Protein AF-A0A2E1ACE8-F1 (afdb_monomer_lite)

pLDDT: mean 76.33, std 16.76, range [44.53, 96.88]

Radius of gyration: 26.21 Å; chains: 1; bounding box: 68×50×79 Å

Sequence (151 aa):
MGIMLAMMGLFPGITGVRDTPAIGVVQVALLLIGESLLMLGAITYVKFTFYLGVPSNLAQQIGIRLALTGLLFASLAGLSDILGFGSHLRTETTDIYFGQLQAFGTLASFALSAVGVLIYAVAGNPISDESRTQEMPMASPKTHSEAEQPA

Secondary structure (DSSP, 8-state):
-HHHHHHHHH-GGGG-----TTHHHHHHHHHHHHHHHHHHHHHHHHHHHH-TTPPP-HHHHHHHHHHHHHHHHHHHHHTHHHHT-SS----TTS-----HHHHHHHHHHHHHHHHHHHHHHHS--PPPHHHHHHTS---------------

Structure (mmCIF, N/CA/C/O backbone):
data_AF-A0A2E1ACE8-F1
#
_entry.id   AF-A0A2E1ACE8-F1
#
loop_
_atom_site.group_PDB
_atom_site.id
_atom_site.type_symbol
_atom_site.label_atom_id
_atom_site.label_alt_id
_atom_site.label_comp_id
_atom_site.label_asym_id
_atom_site.label_entity_id
_atom_site.label_seq_id
_atom_site.pdbx_PDB_ins_code
_atom_site.Cartn_x
_atom_site.Cartn_y
_atom_site.Cartn_z
_atom_site.occupancy
_atom_site.B_iso_or_equiv
_atom_site.auth_seq_id
_atom_site.auth_comp_id
_atom_site.auth_asym_id
_atom_site.auth_atom_id
_atom_site.pdbx_PDB_model_num
ATOM 1 N N . MET A 1 1 ? -9.917 8.164 -6.827 1.00 71.50 1 MET A N 1
ATOM 2 C CA . MET A 1 1 ? -8.643 8.636 -7.414 1.00 71.50 1 MET A CA 1
ATOM 3 C C . MET A 1 1 ? -7.544 7.576 -7.389 1.00 71.50 1 MET A C 1
ATOM 5 O O . MET A 1 1 ? -7.004 7.309 -8.449 1.00 71.50 1 MET A O 1
ATOM 9 N N . GLY A 1 2 ? -7.252 6.917 -6.255 1.00 76.69 2 GLY A N 1
ATOM 10 C CA . GLY A 1 2 ? -6.186 5.895 -6.181 1.00 76.69 2 GLY A CA 1
ATOM 11 C C . GLY A 1 2 ? -6.280 4.779 -7.235 1.00 76.69 2 GLY A C 1
ATOM 12 O O . GLY A 1 2 ? -5.318 4.541 -7.952 1.00 76.69 2 GLY A O 1
ATOM 13 N N . ILE A 1 3 ? -7.467 4.186 -7.427 1.00 79.19 3 ILE A N 1
ATOM 14 C CA . ILE A 1 3 ? -7.701 3.150 -8.458 1.00 79.19 3 ILE A CA 1
ATOM 15 C C . ILE A 1 3 ? -7.385 3.659 -9.872 1.00 79.19 3 ILE A C 1
ATOM 17 O O . ILE A 1 3 ? -6.764 2.955 -10.657 1.00 79.19 3 ILE A O 1
ATOM 21 N N . MET A 1 4 ? -7.784 4.891 -10.198 1.00 77.00 4 MET A N 1
ATOM 22 C CA . MET A 1 4 ? -7.544 5.479 -11.520 1.00 77.00 4 MET A CA 1
ATOM 23 C C . MET A 1 4 ? -6.043 5.647 -11.790 1.00 77.00 4 MET A C 1
ATOM 25 O O . MET A 1 4 ? -5.572 5.294 -12.867 1.00 77.00 4 MET A O 1
ATOM 29 N N . LEU A 1 5 ? -5.291 6.133 -10.798 1.00 77.12 5 LEU A N 1
ATOM 30 C CA . LEU A 1 5 ? -3.838 6.297 -10.898 1.00 77.12 5 LEU A CA 1
ATOM 31 C C . LEU A 1 5 ? -3.115 4.948 -10.969 1.00 77.12 5 LEU A C 1
ATOM 33 O O . LEU A 1 5 ? -2.218 4.786 -11.792 1.00 77.12 5 LEU A O 1
ATOM 37 N N . ALA A 1 6 ? -3.564 3.960 -10.190 1.00 76.62 6 ALA A N 1
ATOM 38 C CA . ALA A 1 6 ? -3.042 2.599 -10.258 1.00 76.62 6 ALA A CA 1
ATOM 39 C C . ALA A 1 6 ? -3.271 1.971 -11.644 1.00 76.62 6 ALA A C 1
ATOM 41 O O . ALA A 1 6 ? -2.378 1.324 -12.179 1.00 76.62 6 ALA A O 1
ATOM 42 N N . MET A 1 7 ? -4.432 2.209 -12.265 1.00 75.12 7 MET A N 1
ATOM 43 C CA . MET A 1 7 ? -4.729 1.731 -13.620 1.00 75.12 7 MET A CA 1
ATOM 44 C C . MET A 1 7 ? -3.905 2.441 -14.699 1.00 75.12 7 MET A C 1
ATOM 46 O O . MET A 1 7 ? -3.391 1.768 -15.590 1.00 75.12 7 MET A O 1
ATOM 50 N N . MET A 1 8 ? -3.708 3.760 -14.595 1.00 75.38 8 MET A N 1
ATOM 51 C CA . MET A 1 8 ? -2.786 4.499 -15.474 1.00 75.38 8 MET A CA 1
ATOM 52 C C . MET A 1 8 ? -1.340 4.001 -15.347 1.00 75.38 8 MET A C 1
ATOM 54 O O . MET A 1 8 ? -0.626 3.932 -16.342 1.00 75.38 8 MET A O 1
ATOM 58 N N . GLY A 1 9 ? -0.919 3.626 -14.137 1.00 69.00 9 GLY A N 1
ATOM 59 C CA . GLY A 1 9 ? 0.376 2.995 -13.891 1.00 69.00 9 GLY A CA 1
ATOM 60 C C . GLY A 1 9 ? 0.447 1.516 -14.295 1.00 69.00 9 GLY A C 1
ATOM 61 O O . GLY A 1 9 ? 1.531 0.984 -14.461 1.00 69.00 9 GLY A O 1
ATOM 62 N N . LEU A 1 10 ? -0.661 0.799 -14.474 1.00 71.75 10 LEU A N 1
ATOM 63 C CA . LEU A 1 10 ? -0.599 -0.610 -14.888 1.00 71.75 10 LEU A CA 1
ATOM 64 C C . LEU A 1 10 ? -0.581 -0.758 -16.413 1.00 71.75 10 LEU A C 1
ATOM 66 O O . LEU A 1 10 ? 0.066 -1.656 -16.946 1.00 71.75 10 LEU A O 1
ATOM 70 N N . PHE A 1 11 ? -1.253 0.153 -17.113 1.00 68.56 11 PHE A N 1
ATOM 71 C CA . PHE A 1 11 ? -1.366 0.141 -18.562 1.00 68.56 11 PHE A CA 1
ATOM 72 C C . PHE A 1 11 ? -0.899 1.494 -19.113 1.00 68.56 11 PHE A C 1
ATOM 74 O O . PHE A 1 11 ? -1.676 2.439 -19.159 1.00 68.56 11 PHE A O 1
ATOM 81 N N . PRO A 1 12 ? 0.351 1.641 -19.573 1.00 58.69 12 PRO A N 1
ATOM 82 C CA . PRO A 1 12 ? 0.800 2.897 -20.174 1.00 58.69 12 PRO A CA 1
ATOM 83 C C . PRO A 1 12 ? 0.130 3.121 -21.544 1.00 58.69 12 PRO A C 1
ATOM 85 O O . PRO A 1 12 ? -0.135 4.257 -21.934 1.00 58.69 12 PRO A O 1
ATOM 88 N N . GLY A 1 13 ? -0.243 2.037 -22.241 1.00 57.16 13 GLY A N 1
ATOM 89 C CA . GLY A 1 13 ? -0.841 2.064 -23.582 1.00 57.16 13 GLY A CA 1
ATOM 90 C C . GLY A 1 13 ? -2.223 2.725 -23.681 1.00 57.16 13 GLY A C 1
ATOM 91 O O . GLY A 1 13 ? -2.596 3.180 -24.757 1.00 57.16 13 GLY A O 1
ATOM 92 N N . ILE A 1 14 ? -2.962 2.872 -22.574 1.00 54.56 14 ILE A N 1
ATOM 93 C CA . ILE A 1 14 ? -4.228 3.640 -22.554 1.00 54.56 14 ILE A CA 1
ATOM 94 C C . ILE A 1 14 ? -4.002 5.155 -22.677 1.00 54.56 14 ILE A C 1
ATOM 96 O O . ILE A 1 14 ? -4.956 5.887 -22.924 1.00 54.56 14 ILE A O 1
ATOM 100 N N . THR A 1 15 ? -2.762 5.637 -22.537 1.00 55.22 15 THR A N 1
ATOM 101 C CA . THR A 1 15 ? -2.434 7.070 -22.652 1.00 55.22 15 THR A CA 1
ATOM 102 C C . THR A 1 15 ? -2.033 7.507 -24.067 1.00 55.22 15 THR A C 1
ATOM 104 O O . THR A 1 15 ? -1.962 8.706 -24.326 1.00 55.22 15 THR A O 1
ATOM 107 N N . GLY A 1 16 ? -1.804 6.571 -24.999 1.00 56.44 16 GLY A N 1
ATOM 108 C CA . GLY A 1 16 ? -1.474 6.875 -26.402 1.00 56.44 16 GLY A CA 1
ATOM 109 C C . GLY A 1 16 ? -0.102 7.533 -26.635 1.00 56.44 16 GLY A C 1
ATOM 110 O O . GLY A 1 16 ? 0.151 8.047 -27.725 1.00 56.44 16 GLY A O 1
ATOM 111 N N . VAL A 1 17 ? 0.781 7.548 -25.629 1.00 57.38 17 VAL A N 1
ATOM 112 C CA . VAL A 1 17 ? 2.130 8.135 -25.707 1.00 57.38 17 VAL A CA 1
ATOM 113 C C . VAL A 1 17 ? 3.110 7.118 -26.312 1.00 57.38 17 VAL A C 1
ATOM 115 O O . VAL A 1 17 ? 3.082 5.950 -25.945 1.00 57.38 17 VAL A O 1
ATOM 118 N N . ARG A 1 18 ? 3.969 7.554 -27.248 1.00 54.25 18 ARG A N 1
ATOM 119 C CA . ARG A 1 18 ? 4.949 6.691 -27.944 1.00 54.25 18 ARG A CA 1
ATOM 120 C C . ARG A 1 18 ? 6.014 6.167 -26.979 1.00 54.25 18 ARG A C 1
ATOM 122 O O . ARG A 1 18 ? 6.566 6.959 -26.215 1.00 54.25 18 ARG A O 1
ATOM 129 N N . ASP A 1 19 ? 6.340 4.882 -27.087 1.00 54.44 19 ASP A N 1
ATOM 130 C CA . ASP A 1 19 ? 7.281 4.163 -26.223 1.00 54.44 19 ASP A CA 1
ATOM 131 C C . ASP A 1 19 ? 8.638 4.879 -26.148 1.00 54.44 19 ASP A C 1
ATOM 133 O O . ASP A 1 19 ? 9.441 4.869 -27.077 1.00 54.44 19 ASP A O 1
ATOM 137 N N . THR A 1 20 ? 8.874 5.575 -25.038 1.00 55.00 20 THR A N 1
ATOM 138 C CA . THR A 1 20 ? 10.125 6.280 -24.749 1.00 55.00 20 THR A CA 1
ATOM 139 C C . THR A 1 20 ? 10.660 5.732 -23.424 1.00 55.00 20 THR A C 1
ATOM 141 O O . THR A 1 20 ? 9.864 5.614 -22.491 1.00 55.00 20 THR A O 1
ATOM 144 N N . PRO A 1 21 ? 11.975 5.454 -23.273 1.00 54.31 21 PRO A N 1
ATOM 145 C CA . PRO A 1 21 ? 12.627 4.918 -22.057 1.00 54.31 21 PRO A CA 1
ATOM 146 C C . PRO A 1 21 ? 12.222 5.545 -20.711 1.00 54.31 21 PRO A C 1
ATOM 148 O O . PRO A 1 21 ? 12.371 4.929 -19.658 1.00 54.31 21 PRO A O 1
ATOM 151 N N . ALA A 1 22 ? 11.705 6.773 -20.728 1.00 57.38 22 ALA A N 1
ATOM 152 C CA . ALA A 1 22 ? 11.210 7.495 -19.560 1.00 57.38 22 ALA A CA 1
ATOM 153 C C . ALA A 1 22 ? 9.819 7.042 -19.058 1.00 57.38 22 ALA A C 1
ATOM 155 O O . ALA A 1 22 ? 9.479 7.312 -17.906 1.00 57.38 22 ALA A O 1
ATOM 156 N N . ILE A 1 23 ? 9.016 6.349 -19.876 1.00 64.19 23 ILE A N 1
ATOM 157 C CA . ILE A 1 23 ? 7.620 6.003 -19.551 1.00 64.19 23 ILE A CA 1
ATOM 158 C C . ILE A 1 23 ? 7.536 4.980 -18.411 1.00 64.19 23 ILE A C 1
ATOM 160 O O . ILE A 1 23 ? 6.695 5.138 -17.531 1.00 64.19 23 ILE A O 1
ATOM 164 N N . GLY A 1 24 ? 8.449 4.004 -18.344 1.00 69.56 24 GLY A N 1
ATOM 165 C CA . GLY A 1 24 ? 8.439 2.981 -17.287 1.00 69.56 24 GLY A CA 1
ATOM 166 C C . GLY A 1 24 ? 8.621 3.545 -15.870 1.00 69.56 24 GLY A C 1
ATOM 167 O O . GLY A 1 24 ? 7.981 3.089 -14.926 1.00 69.56 24 GLY A O 1
ATOM 168 N N . VAL A 1 25 ? 9.429 4.598 -15.709 1.00 71.88 25 VAL A N 1
ATOM 169 C CA . VAL A 1 25 ? 9.629 5.259 -14.405 1.00 71.88 25 VAL A CA 1
ATOM 170 C C . VAL A 1 25 ? 8.366 5.997 -13.966 1.00 71.88 25 VAL A C 1
ATOM 172 O O . VAL A 1 25 ? 7.941 5.885 -12.817 1.00 71.88 25 VAL A O 1
ATOM 175 N N . VAL A 1 26 ? 7.741 6.730 -14.891 1.00 77.69 26 VAL A N 1
ATOM 176 C CA . VAL A 1 26 ? 6.469 7.422 -14.635 1.00 77.69 26 VAL A CA 1
ATOM 177 C C . VAL A 1 26 ? 5.374 6.410 -14.302 1.00 77.69 26 VAL A C 1
ATOM 179 O O . VAL A 1 26 ? 4.572 6.639 -13.401 1.00 77.69 26 VAL A O 1
ATOM 182 N N . GLN A 1 27 ? 5.381 5.267 -14.980 1.00 76.44 27 GLN A N 1
ATOM 183 C CA . GLN A 1 27 ? 4.437 4.182 -14.781 1.00 76.44 27 GLN A CA 1
ATOM 184 C C . GLN A 1 27 ? 4.526 3.586 -13.363 1.00 76.44 27 GLN A C 1
ATOM 186 O O . GLN A 1 27 ? 3.516 3.522 -12.659 1.00 76.44 27 GLN A O 1
ATOM 191 N N . VAL A 1 28 ? 5.734 3.230 -12.910 1.00 79.50 28 VAL A N 1
ATOM 192 C CA . VAL A 1 28 ? 5.987 2.785 -11.527 1.00 79.50 28 VAL A CA 1
ATOM 193 C C . VAL A 1 28 ? 5.534 3.847 -10.522 1.00 79.50 28 VAL A C 1
ATOM 195 O O . VAL A 1 28 ? 4.861 3.527 -9.542 1.00 79.50 28 VAL A O 1
ATOM 198 N N . ALA A 1 29 ? 5.872 5.117 -10.761 1.00 83.88 29 ALA A N 1
ATOM 199 C CA . ALA A 1 29 ? 5.512 6.205 -9.857 1.00 83.88 29 ALA A CA 1
ATOM 200 C C . ALA A 1 29 ? 3.987 6.374 -9.736 1.00 83.88 29 ALA A C 1
ATOM 202 O O . ALA A 1 29 ? 3.467 6.485 -8.626 1.00 83.88 29 ALA A O 1
ATOM 203 N N . LEU A 1 30 ? 3.256 6.343 -10.855 1.00 86.25 30 LEU A N 1
ATOM 204 C CA . LEU A 1 30 ? 1.792 6.423 -10.867 1.00 86.25 30 LEU A CA 1
ATOM 205 C C . LEU A 1 30 ? 1.146 5.236 -10.149 1.00 86.25 30 LEU A C 1
ATOM 207 O O . LEU A 1 30 ? 0.178 5.430 -9.409 1.00 86.25 30 LEU A O 1
ATOM 211 N N . LEU A 1 31 ? 1.703 4.035 -10.318 1.00 85.25 31 LEU A N 1
ATOM 212 C CA . LEU A 1 31 ? 1.230 2.838 -9.632 1.00 85.25 31 LEU A CA 1
ATOM 213 C C . LEU A 1 31 ? 1.402 2.957 -8.109 1.00 85.25 31 LEU A C 1
ATOM 215 O O . LEU A 1 31 ? 0.433 2.752 -7.378 1.00 85.25 31 LEU A O 1
ATOM 219 N N . LEU A 1 32 ? 2.574 3.392 -7.631 1.00 89.50 32 LEU A N 1
ATOM 220 C CA . LEU A 1 32 ? 2.845 3.590 -6.199 1.00 89.50 32 LEU A CA 1
ATOM 221 C C . LEU A 1 32 ? 1.990 4.699 -5.575 1.00 89.50 32 LEU A C 1
ATOM 223 O O . LEU A 1 32 ? 1.483 4.550 -4.460 1.00 89.50 32 LEU A O 1
ATOM 227 N N . ILE A 1 33 ? 1.798 5.812 -6.288 1.00 91.62 33 ILE A N 1
ATOM 228 C CA . ILE A 1 33 ? 0.919 6.900 -5.836 1.00 91.62 33 ILE A CA 1
ATOM 229 C C . ILE A 1 33 ? -0.530 6.402 -5.774 1.00 91.62 33 ILE A C 1
ATOM 231 O O . ILE A 1 33 ? -1.244 6.678 -4.805 1.00 91.62 33 ILE A O 1
ATOM 235 N N . GLY A 1 34 ? -0.963 5.648 -6.786 1.00 90.50 34 GLY A N 1
ATOM 236 C CA . GLY A 1 34 ? -2.289 5.045 -6.842 1.00 90.50 34 GLY A CA 1
ATOM 237 C C . GLY A 1 34 ? -2.548 4.088 -5.682 1.00 90.50 34 GLY A C 1
ATOM 238 O O . GLY A 1 34 ? -3.570 4.223 -5.006 1.00 90.50 34 GLY A O 1
ATOM 239 N N . GLU A 1 35 ? -1.608 3.185 -5.405 1.00 91.12 35 GLU A N 1
ATOM 240 C CA . GLU A 1 35 ? -1.651 2.254 -4.273 1.00 91.12 35 GLU A CA 1
ATOM 241 C C . GLU A 1 35 ? -1.681 2.988 -2.925 1.00 91.12 35 GLU A C 1
ATOM 243 O O . GLU A 1 35 ? -2.540 2.710 -2.085 1.00 91.12 35 GLU A O 1
ATOM 248 N N . SER A 1 36 ? -0.817 3.990 -2.743 1.00 93.12 36 SER A N 1
ATOM 249 C CA . SER A 1 36 ? -0.769 4.804 -1.519 1.00 93.12 36 SER A CA 1
ATOM 250 C C . SER A 1 36 ? -2.106 5.494 -1.246 1.00 93.12 36 SER A C 1
ATOM 252 O O . SER A 1 36 ? -2.641 5.433 -0.137 1.00 93.12 36 SER A O 1
ATOM 254 N N . LEU A 1 37 ? -2.680 6.128 -2.273 1.00 94.12 37 LEU A N 1
ATOM 255 C CA . LEU A 1 37 ? -3.970 6.810 -2.167 1.00 94.12 37 LEU A CA 1
ATOM 256 C C . LEU A 1 37 ? -5.130 5.833 -1.974 1.00 94.12 37 LEU A C 1
ATOM 258 O O . LEU A 1 37 ? -6.100 6.172 -1.297 1.00 94.12 37 LEU A O 1
ATOM 262 N N . LEU A 1 38 ? -5.054 4.640 -2.567 1.00 93.00 38 LEU A N 1
ATOM 263 C CA . LEU A 1 38 ? -6.056 3.597 -2.381 1.00 93.00 38 LEU A CA 1
ATOM 264 C C . LEU A 1 38 ? -6.068 3.103 -0.933 1.00 93.00 38 LEU A C 1
ATOM 266 O O . LEU A 1 38 ? -7.130 3.056 -0.315 1.00 93.00 38 LEU A O 1
ATOM 270 N N . MET A 1 39 ? -4.894 2.787 -0.388 1.00 94.25 39 MET A N 1
ATOM 271 C CA . MET A 1 39 ? -4.740 2.324 0.989 1.00 94.25 39 MET A CA 1
ATOM 272 C C . MET A 1 39 ? -5.178 3.396 1.995 1.00 94.25 39 MET A C 1
ATOM 274 O O . MET A 1 39 ? -5.979 3.107 2.887 1.00 94.25 39 MET A O 1
ATOM 278 N N . LEU A 1 40 ? -4.737 4.644 1.809 1.00 94.38 40 LEU A N 1
ATOM 279 C CA . LEU A 1 40 ? -5.145 5.764 2.658 1.00 94.38 40 LEU A CA 1
ATOM 280 C C . LEU A 1 40 ? -6.659 5.993 2.586 1.00 94.38 40 LEU A C 1
ATOM 282 O O . LEU A 1 40 ? -7.319 6.075 3.619 1.00 94.38 40 LEU A O 1
ATOM 286 N N . GLY A 1 41 ? -7.226 6.014 1.377 1.00 93.56 41 GLY A N 1
ATOM 287 C CA . GLY A 1 41 ? -8.665 6.157 1.174 1.00 93.56 41 GLY A CA 1
ATOM 288 C C . GLY A 1 41 ? -9.473 5.049 1.851 1.00 93.56 41 GLY A C 1
ATOM 289 O O . GLY A 1 41 ? -10.480 5.344 2.491 1.00 93.56 41 GLY A O 1
ATOM 290 N N . ALA A 1 42 ? -9.018 3.797 1.772 1.00 92.94 42 ALA A N 1
ATOM 291 C CA . ALA A 1 42 ? -9.695 2.665 2.397 1.00 92.94 42 ALA A CA 1
ATOM 292 C C . ALA A 1 42 ? -9.680 2.751 3.933 1.00 92.94 42 ALA A C 1
ATOM 294 O O . ALA A 1 42 ? -10.728 2.604 4.564 1.00 92.94 42 ALA A O 1
ATOM 295 N N . ILE A 1 43 ? -8.525 3.048 4.542 1.00 93.12 43 ILE A N 1
ATOM 296 C CA . ILE A 1 43 ? -8.405 3.198 6.002 1.00 93.12 43 ILE A CA 1
ATOM 297 C C . ILE A 1 43 ? -9.253 4.379 6.491 1.00 93.12 43 ILE A C 1
ATOM 299 O O . ILE A 1 43 ? -10.001 4.240 7.460 1.00 93.12 43 ILE A O 1
ATOM 303 N N . THR A 1 44 ? -9.184 5.529 5.813 1.00 93.62 44 THR A N 1
ATOM 304 C CA . THR A 1 44 ? -9.993 6.707 6.151 1.00 93.62 44 THR A CA 1
ATOM 305 C C . THR A 1 44 ? -11.486 6.406 6.029 1.00 93.62 44 THR A C 1
ATOM 307 O O . THR A 1 44 ? -12.232 6.687 6.964 1.00 93.62 44 THR A O 1
ATOM 310 N N . TYR A 1 45 ? -11.928 5.786 4.933 1.00 93.06 45 TYR A N 1
ATOM 311 C CA . TYR A 1 45 ? -13.330 5.410 4.744 1.00 93.06 45 TYR A CA 1
ATOM 312 C C . TYR A 1 45 ? -13.838 4.528 5.890 1.00 93.06 45 TYR A C 1
ATOM 314 O O . TYR A 1 45 ? -14.814 4.870 6.553 1.00 93.06 45 TYR A O 1
ATOM 322 N N . VAL A 1 46 ? -13.115 3.451 6.203 1.00 92.06 46 VAL A N 1
ATOM 323 C CA . VAL A 1 46 ? -13.466 2.544 7.302 1.00 92.06 46 VAL A CA 1
ATOM 324 C C . VAL A 1 46 ? -13.525 3.283 8.642 1.00 92.06 46 VAL A C 1
ATOM 326 O O . VAL A 1 46 ? -14.467 3.088 9.414 1.00 92.06 46 VAL A O 1
ATOM 329 N N . LYS A 1 47 ? -12.551 4.161 8.918 1.00 90.62 47 LYS A N 1
ATOM 330 C CA . LYS A 1 47 ? -12.510 4.944 10.158 1.00 90.62 47 LYS A CA 1
ATOM 331 C C . LYS A 1 47 ? -13.747 5.822 10.313 1.00 90.62 47 LYS A C 1
ATOM 333 O O . LYS A 1 47 ? -14.352 5.816 11.381 1.00 90.62 47 LYS A O 1
ATOM 338 N N . PHE A 1 48 ? -14.102 6.577 9.278 1.00 90.56 48 PHE A N 1
ATOM 339 C CA . PHE A 1 48 ? -15.204 7.536 9.338 1.00 90.56 48 PHE A CA 1
ATOM 340 C C . PHE A 1 48 ? -16.579 6.870 9.276 1.00 90.56 48 PHE A C 1
ATOM 342 O O . PHE A 1 48 ? -17.518 7.385 9.876 1.00 90.56 48 PHE A O 1
ATOM 349 N N . THR A 1 49 ? -16.704 5.735 8.588 1.00 90.12 49 THR A N 1
ATOM 350 C CA . THR A 1 49 ? -17.990 5.045 8.442 1.00 90.12 49 THR A CA 1
ATOM 351 C C . THR A 1 49 ? -18.318 4.142 9.630 1.00 90.12 49 THR A C 1
ATOM 353 O O . THR A 1 49 ? -19.467 4.127 10.060 1.00 90.12 49 THR A O 1
ATOM 356 N N . PHE A 1 50 ? -17.340 3.419 10.187 1.00 86.88 50 PHE A N 1
ATOM 357 C CA . PHE A 1 50 ? -17.610 2.385 11.201 1.00 86.88 50 PHE A CA 1
ATOM 358 C C . PHE A 1 50 ? -17.044 2.694 12.591 1.00 86.88 50 PHE A C 1
ATOM 360 O O . PHE A 1 50 ? -17.575 2.211 13.588 1.00 86.88 50 PHE A O 1
ATOM 367 N N . TYR A 1 51 ? -15.980 3.496 12.681 1.00 87.62 51 TYR A N 1
ATOM 368 C CA . TYR A 1 51 ? -15.213 3.681 13.922 1.00 87.62 51 TYR A CA 1
ATOM 369 C C . TYR A 1 51 ? -15.011 5.158 14.285 1.00 87.62 51 TYR A C 1
ATOM 371 O O . TYR A 1 51 ? -13.978 5.537 14.855 1.00 87.62 51 TYR A O 1
ATOM 379 N N . LEU A 1 52 ? -15.983 6.006 13.937 1.00 87.19 52 LEU A N 1
ATOM 380 C CA . LEU A 1 52 ? -15.945 7.433 14.239 1.00 87.19 52 LEU A CA 1
ATOM 381 C C . LEU A 1 52 ? -15.998 7.631 15.758 1.00 87.19 52 LEU A C 1
ATOM 383 O O . LEU A 1 52 ? -16.923 7.163 16.407 1.00 87.19 52 LEU A O 1
ATOM 387 N N . GLY A 1 53 ? -14.993 8.294 16.330 1.00 82.50 53 GLY A N 1
ATOM 388 C CA . GLY A 1 53 ? -14.896 8.503 17.782 1.00 82.50 53 GLY A CA 1
ATOM 389 C C . GLY A 1 53 ? -14.379 7.303 18.590 1.00 82.50 53 GLY A C 1
ATOM 390 O O . GLY A 1 53 ? -14.092 7.461 19.770 1.00 82.50 53 GLY A O 1
ATOM 391 N N . VAL A 1 54 ? -14.171 6.130 17.977 1.00 86.00 54 VAL A N 1
ATOM 392 C CA . VAL A 1 54 ? -13.617 4.948 18.668 1.00 86.00 54 VAL A CA 1
ATOM 393 C C . VAL A 1 54 ? -12.095 4.926 18.538 1.00 86.00 54 VAL A C 1
ATOM 395 O O . VAL A 1 54 ? -11.596 5.037 17.416 1.00 86.00 54 VAL A O 1
ATOM 398 N N . PRO A 1 55 ? -11.306 4.761 19.612 1.00 86.31 55 PRO A N 1
ATOM 399 C CA . PRO A 1 55 ? -9.864 4.562 19.488 1.00 86.31 55 PRO A CA 1
ATOM 400 C C . PRO A 1 55 ? -9.547 3.223 18.800 1.00 86.31 55 PRO A C 1
ATOM 402 O O . PRO A 1 55 ? -10.214 2.218 19.022 1.00 86.31 55 PRO A O 1
ATOM 405 N N . SER A 1 56 ? -8.515 3.198 17.952 1.00 88.50 56 SER A N 1
ATOM 406 C CA . SER A 1 56 ? -8.128 1.978 17.231 1.00 88.50 56 SER A CA 1
ATOM 407 C C . SER A 1 56 ? -7.543 0.937 18.191 1.00 88.50 56 SER A C 1
ATOM 409 O O . SER A 1 56 ? -6.580 1.223 18.910 1.00 88.50 56 SER A O 1
ATOM 411 N N . ASN A 1 57 ? -8.076 -0.285 18.166 1.00 91.00 57 ASN A N 1
ATOM 412 C CA . ASN A 1 57 ? -7.576 -1.374 19.008 1.00 91.00 57 ASN A CA 1
ATOM 413 C C . ASN A 1 57 ? -6.228 -1.940 18.505 1.00 91.00 57 ASN A C 1
ATOM 415 O O . ASN A 1 57 ? -5.714 -1.540 17.457 1.00 91.00 57 ASN A O 1
ATOM 419 N N . LEU A 1 58 ? -5.641 -2.880 19.255 1.00 93.38 58 LEU A N 1
ATOM 420 C CA . LEU A 1 58 ? -4.332 -3.458 18.928 1.00 93.38 58 LEU A CA 1
ATOM 421 C C . LEU A 1 58 ? -4.310 -4.141 17.549 1.00 93.38 58 LEU A C 1
ATOM 423 O O . LEU A 1 58 ? -3.373 -3.933 16.781 1.00 93.38 58 LEU A O 1
ATOM 427 N N . ALA A 1 59 ? -5.349 -4.907 17.207 1.00 93.88 59 ALA A N 1
ATOM 428 C CA . ALA A 1 59 ? -5.440 -5.587 15.917 1.00 93.88 59 ALA A CA 1
ATOM 429 C C . ALA A 1 59 ? -5.536 -4.587 14.754 1.00 93.88 59 ALA A C 1
ATOM 431 O O . ALA A 1 59 ? -4.847 -4.741 13.747 1.00 93.88 59 ALA A O 1
ATOM 432 N N . GLN A 1 60 ? -6.303 -3.508 14.918 1.00 93.50 60 GLN A N 1
ATOM 433 C CA . GLN A 1 60 ? -6.379 -2.419 13.943 1.00 93.50 60 GLN A CA 1
ATOM 434 C C . GLN A 1 60 ? -5.032 -1.703 13.770 1.00 93.50 60 GLN A C 1
ATOM 436 O O . GLN A 1 60 ? -4.641 -1.386 12.647 1.00 93.50 60 GLN A O 1
ATOM 441 N N . GLN A 1 61 ? -4.285 -1.486 14.855 1.00 94.44 61 GLN A N 1
ATOM 442 C CA . GLN A 1 61 ? -2.936 -0.915 14.778 1.00 94.44 61 GLN A CA 1
ATOM 443 C C . GLN A 1 61 ? -1.950 -1.845 14.053 1.00 94.44 61 GLN A C 1
ATOM 445 O O . GLN A 1 61 ? -1.119 -1.366 13.280 1.00 94.44 61 GLN A O 1
ATOM 450 N N . ILE A 1 62 ? -2.057 -3.162 14.256 1.00 96.06 62 ILE A N 1
ATOM 451 C CA . ILE A 1 62 ? -1.280 -4.161 13.506 1.00 96.06 62 ILE A CA 1
ATOM 452 C C . ILE A 1 62 ? -1.661 -4.126 12.022 1.00 96.06 62 ILE A C 1
ATOM 454 O O . ILE A 1 62 ? -0.769 -4.095 11.178 1.00 96.06 62 ILE A O 1
ATOM 458 N N . GLY A 1 63 ? -2.956 -4.057 11.702 1.00 94.94 63 GLY A N 1
ATOM 459 C CA . GLY A 1 63 ? -3.448 -3.951 10.326 1.00 94.94 63 GLY A CA 1
ATOM 460 C C . GLY A 1 63 ? -2.864 -2.748 9.584 1.00 94.94 63 GLY A C 1
ATOM 461 O O . GLY A 1 63 ? -2.333 -2.903 8.486 1.00 94.94 63 GLY A O 1
ATOM 462 N N . ILE A 1 64 ? -2.850 -1.567 10.216 1.00 95.56 64 ILE A N 1
ATOM 463 C CA . ILE A 1 64 ? -2.228 -0.361 9.640 1.00 95.56 64 ILE A CA 1
ATOM 464 C C . ILE A 1 64 ? -0.727 -0.571 9.404 1.00 95.56 64 ILE A C 1
ATOM 466 O O . ILE A 1 64 ? -0.219 -0.227 8.340 1.00 95.56 64 ILE A O 1
ATOM 470 N N . ARG A 1 65 ? 0.000 -1.146 10.369 1.00 96.44 65 ARG A N 1
ATOM 471 C CA . ARG A 1 65 ? 1.443 -1.398 10.213 1.00 96.44 65 ARG A CA 1
ATOM 472 C C . ARG A 1 65 ? 1.721 -2.377 9.079 1.00 96.44 65 ARG A C 1
ATOM 474 O O . ARG A 1 65 ? 2.592 -2.100 8.266 1.00 96.44 65 ARG A O 1
ATOM 481 N N . LEU A 1 66 ? 0.952 -3.459 8.989 1.00 95.88 66 LEU A N 1
ATOM 482 C CA . LEU A 1 66 ? 1.061 -4.430 7.904 1.00 95.88 66 LEU A CA 1
ATOM 483 C C . LEU A 1 66 ? 0.768 -3.777 6.547 1.00 95.88 66 LEU A C 1
ATOM 485 O O . LEU A 1 66 ? 1.502 -4.005 5.587 1.00 95.88 66 LEU A O 1
ATOM 489 N N . ALA A 1 67 ? -0.242 -2.902 6.494 1.00 95.69 67 ALA A N 1
ATOM 490 C CA . ALA A 1 67 ? -0.581 -2.150 5.294 1.00 95.69 67 ALA A CA 1
ATOM 491 C C . ALA A 1 67 ? 0.572 -1.248 4.823 1.00 95.69 67 ALA A C 1
ATOM 493 O O . ALA A 1 67 ? 0.895 -1.224 3.634 1.00 95.69 67 ALA A O 1
ATOM 494 N N . LEU A 1 68 ? 1.222 -0.550 5.760 1.00 95.81 68 LEU A N 1
ATOM 495 C CA . LEU A 1 68 ? 2.392 0.293 5.497 1.00 95.81 68 LEU A CA 1
ATOM 496 C C . LEU A 1 68 ? 3.630 -0.523 5.108 1.00 95.81 68 LEU A C 1
ATOM 498 O O . LEU A 1 68 ? 4.396 -0.097 4.248 1.00 95.81 68 LEU A O 1
ATOM 502 N N . THR A 1 69 ? 3.833 -1.696 5.712 1.00 96.56 69 THR A N 1
ATOM 503 C CA . THR A 1 69 ? 4.922 -2.605 5.334 1.00 96.56 69 THR A CA 1
ATOM 504 C C . THR A 1 69 ? 4.747 -3.110 3.904 1.00 96.56 69 THR A C 1
ATOM 506 O O . THR A 1 69 ? 5.722 -3.121 3.157 1.00 96.56 69 THR A O 1
ATOM 509 N N . GLY A 1 70 ? 3.522 -3.455 3.496 1.00 94.81 70 GLY A N 1
ATOM 510 C CA . GLY A 1 70 ? 3.218 -3.758 2.095 1.00 94.81 70 GLY A CA 1
ATOM 511 C C . GLY A 1 70 ? 3.595 -2.603 1.166 1.00 94.81 70 GLY A C 1
ATOM 512 O O . GLY A 1 70 ? 4.346 -2.815 0.223 1.00 94.81 70 GLY A O 1
ATOM 513 N N . LEU A 1 71 ? 3.231 -1.361 1.506 1.00 94.00 71 LEU A N 1
ATOM 514 C CA . LEU A 1 71 ? 3.576 -0.188 0.694 1.00 94.00 71 LEU A CA 1
ATOM 515 C C . LEU A 1 71 ? 5.097 0.047 0.602 1.00 94.00 71 LEU A C 1
ATOM 517 O O . LEU A 1 71 ? 5.615 0.457 -0.440 1.00 94.00 71 LEU A O 1
ATOM 521 N N . LEU A 1 72 ? 5.831 -0.227 1.682 1.00 94.94 72 LEU A N 1
ATOM 522 C CA . LEU A 1 72 ? 7.291 -0.170 1.683 1.00 94.94 72 LEU A CA 1
ATOM 523 C C . LEU A 1 72 ? 7.886 -1.211 0.725 1.00 94.94 72 LEU A C 1
ATOM 525 O O . LEU A 1 72 ? 8.741 -0.862 -0.089 1.00 94.94 72 LEU A O 1
ATOM 529 N N . PHE A 1 73 ? 7.411 -2.458 0.762 1.00 93.81 73 PHE A N 1
ATOM 530 C CA . PHE A 1 73 ? 7.844 -3.480 -0.193 1.00 93.81 73 PHE A CA 1
ATOM 531 C C . PHE A 1 73 ? 7.443 -3.142 -1.630 1.00 93.81 73 PHE A C 1
ATOM 533 O O . PHE A 1 73 ? 8.258 -3.333 -2.532 1.00 93.81 73 PHE A O 1
ATOM 540 N N . ALA A 1 74 ? 6.259 -2.563 -1.843 1.00 92.06 74 ALA A N 1
ATOM 541 C CA . ALA A 1 74 ? 5.820 -2.119 -3.160 1.00 92.06 74 ALA A CA 1
ATOM 542 C C . ALA A 1 74 ? 6.777 -1.061 -3.710 1.00 92.06 74 ALA A C 1
ATOM 544 O O . ALA A 1 74 ? 7.188 -1.144 -4.866 1.00 92.06 74 ALA A O 1
ATOM 545 N N . SER A 1 75 ? 7.203 -0.121 -2.861 1.00 90.88 75 SER A N 1
ATOM 546 C CA . SER A 1 75 ? 8.178 0.913 -3.213 1.00 90.88 75 SER A CA 1
ATOM 547 C C . SER A 1 75 ? 9.541 0.312 -3.556 1.00 90.88 75 SER A C 1
ATOM 549 O O . SER A 1 75 ? 10.127 0.674 -4.569 1.00 90.88 75 SER A O 1
ATOM 551 N N . LEU A 1 76 ? 10.035 -0.643 -2.763 1.00 90.31 76 LEU A N 1
ATOM 552 C CA . LEU A 1 76 ? 11.311 -1.318 -3.026 1.00 90.31 76 LEU A CA 1
ATOM 553 C C . LEU A 1 76 ? 11.279 -2.142 -4.320 1.00 90.31 76 LEU A C 1
ATOM 555 O O . LEU A 1 76 ? 12.213 -2.068 -5.115 1.00 90.31 76 LEU A O 1
ATOM 559 N N . ALA A 1 77 ? 10.205 -2.901 -4.545 1.00 87.69 77 ALA A N 1
ATOM 560 C CA . ALA A 1 77 ? 10.025 -3.700 -5.749 1.00 87.69 77 ALA A CA 1
ATOM 561 C C . ALA A 1 77 ? 9.854 -2.800 -6.977 1.00 87.69 77 ALA A C 1
ATOM 563 O O . ALA A 1 77 ? 10.601 -2.931 -7.942 1.00 87.69 77 ALA A O 1
ATOM 564 N N . GLY A 1 78 ? 8.939 -1.831 -6.918 1.00 83.25 78 GLY A N 1
ATOM 565 C CA . GLY A 1 78 ? 8.661 -0.904 -8.012 1.00 83.25 78 GLY A CA 1
ATOM 566 C C . GLY A 1 78 ? 9.888 -0.086 -8.409 1.00 83.25 78 GLY A C 1
ATOM 567 O O . GLY A 1 78 ? 10.179 0.041 -9.594 1.00 83.25 78 GLY A O 1
ATOM 568 N N . LEU A 1 79 ? 10.665 0.401 -7.439 1.00 83.44 79 LEU A N 1
ATOM 569 C CA . LEU A 1 79 ? 11.854 1.219 -7.691 1.00 83.44 79 LEU A CA 1
ATOM 570 C C . LEU A 1 79 ? 13.142 0.400 -7.904 1.00 83.44 79 LEU A C 1
ATOM 572 O O . LEU A 1 79 ? 14.204 0.993 -8.083 1.00 83.44 79 LEU A O 1
ATOM 576 N N . SER A 1 80 ? 13.081 -0.936 -7.897 1.00 82.06 80 SER A N 1
ATOM 577 C CA . SER A 1 80 ? 14.268 -1.810 -7.925 1.00 82.06 80 SER A CA 1
ATOM 578 C C . SER A 1 80 ? 15.191 -1.580 -9.129 1.00 82.06 80 SER A C 1
ATOM 580 O O . SER A 1 80 ? 16.410 -1.519 -8.953 1.00 82.06 80 SER A O 1
ATOM 582 N N . ASP A 1 81 ? 14.636 -1.375 -10.328 1.00 73.56 81 ASP A N 1
ATOM 583 C CA . ASP A 1 81 ? 15.423 -1.072 -11.534 1.00 73.56 81 ASP A CA 1
ATOM 584 C C . ASP A 1 81 ? 16.102 0.309 -11.458 1.00 73.56 81 ASP A C 1
ATOM 586 O O . ASP A 1 81 ? 17.207 0.488 -11.964 1.00 73.56 81 ASP A O 1
ATOM 590 N N . ILE A 1 82 ? 15.482 1.287 -10.785 1.00 73.94 82 ILE A N 1
ATOM 591 C CA . ILE A 1 82 ? 16.063 2.628 -10.572 1.00 73.94 82 ILE A CA 1
ATOM 592 C C . ILE A 1 82 ? 17.174 2.571 -9.520 1.00 73.94 82 ILE A C 1
ATOM 594 O O . ILE A 1 82 ? 18.180 3.268 -9.639 1.00 73.94 82 ILE A O 1
ATOM 598 N N . LEU A 1 83 ? 17.002 1.732 -8.497 1.00 74.69 83 LEU A N 1
ATOM 599 C CA . LEU A 1 83 ? 17.975 1.531 -7.424 1.00 74.69 83 LEU A CA 1
ATOM 600 C C . LEU A 1 83 ? 19.152 0.627 -7.834 1.00 74.69 83 LEU A C 1
ATOM 602 O O . LEU A 1 83 ? 20.114 0.518 -7.079 1.00 74.69 83 LEU A O 1
ATOM 606 N N . GLY A 1 84 ? 19.104 0.003 -9.015 1.00 68.50 84 GLY A N 1
ATOM 607 C CA . GLY A 1 84 ? 20.213 -0.774 -9.578 1.00 68.50 84 GLY A CA 1
ATOM 608 C C . GLY A 1 84 ? 20.290 -2.239 -9.133 1.00 68.50 84 GLY A C 1
ATOM 609 O O . GLY A 1 84 ? 21.263 -2.911 -9.463 1.00 68.50 84 GLY A O 1
ATOM 610 N N . PHE A 1 85 ? 19.277 -2.750 -8.424 1.00 71.81 85 PHE A N 1
ATOM 611 C CA . PHE A 1 85 ? 19.168 -4.169 -8.032 1.00 71.81 85 PHE A CA 1
ATOM 612 C C . PHE A 1 85 ? 18.052 -4.918 -8.784 1.00 71.81 85 PHE A C 1
ATOM 614 O O . PHE A 1 85 ? 17.753 -6.068 -8.465 1.00 71.81 85 PHE A O 1
ATOM 621 N N . GLY A 1 86 ? 17.392 -4.249 -9.731 1.00 62.25 86 GLY A N 1
ATOM 622 C CA . GLY A 1 86 ? 16.301 -4.801 -10.528 1.00 62.25 86 GLY A CA 1
ATOM 623 C C . GLY A 1 86 ? 16.762 -5.717 -11.666 1.00 62.25 86 GLY A C 1
ATOM 624 O O . GLY A 1 86 ? 17.953 -5.852 -11.952 1.00 62.25 86 GLY A O 1
ATOM 625 N N . SER A 1 87 ? 15.804 -6.403 -12.292 1.00 61.38 87 SER A N 1
ATOM 626 C CA . SER A 1 87 ? 16.069 -7.491 -13.244 1.00 61.38 87 SER A CA 1
ATOM 627 C C . SER A 1 87 ? 16.417 -7.025 -14.658 1.00 61.38 87 SER A C 1
ATOM 629 O O . SER A 1 87 ? 16.950 -7.820 -15.430 1.00 61.38 87 SER A O 1
ATOM 631 N N . HIS A 1 88 ? 16.120 -5.773 -15.015 1.00 59.03 88 HIS A N 1
ATOM 632 C CA . HIS A 1 88 ? 16.431 -5.229 -16.336 1.00 59.03 88 HIS A CA 1
ATOM 633 C C . HIS A 1 88 ? 17.372 -4.028 -16.204 1.00 59.03 88 HIS A C 1
ATOM 635 O O . HIS A 1 88 ? 16.947 -2.887 -16.026 1.00 59.03 88 HIS A O 1
ATOM 641 N N . LEU A 1 89 ? 18.681 -4.276 -16.330 1.00 51.78 89 LEU A N 1
ATOM 642 C CA . LEU A 1 89 ? 19.644 -3.194 -16.526 1.00 51.78 89 LEU A CA 1
ATOM 643 C C . LEU A 1 89 ? 19.403 -2.555 -17.900 1.00 51.78 89 LEU A C 1
ATOM 645 O O . LEU A 1 89 ? 19.477 -3.217 -18.936 1.00 51.78 89 LEU A O 1
ATOM 649 N N . ARG A 1 90 ? 19.120 -1.250 -17.876 1.00 51.97 90 ARG A N 1
ATOM 650 C CA . ARG A 1 90 ? 18.893 -0.376 -19.036 1.00 51.97 90 ARG A CA 1
ATOM 651 C C . ARG A 1 90 ? 19.907 -0.673 -20.148 1.00 51.97 90 ARG A C 1
ATOM 653 O O . ARG A 1 90 ? 21.088 -0.375 -19.995 1.00 51.97 90 ARG A O 1
ATOM 660 N N . THR A 1 91 ? 19.440 -1.219 -21.266 1.00 44.66 91 THR A N 1
ATOM 661 C CA . THR A 1 91 ? 20.197 -1.272 -22.522 1.00 44.66 91 THR A CA 1
ATOM 662 C C . THR A 1 91 ? 19.362 -0.591 -23.600 1.00 44.66 91 THR A C 1
ATOM 664 O O . THR A 1 91 ? 18.157 -0.808 -23.673 1.00 44.66 91 THR A O 1
ATOM 667 N N . GLU A 1 92 ? 20.012 0.232 -24.422 1.00 46.62 92 GLU A N 1
ATOM 668 C CA . GLU A 1 92 ? 19.447 1.152 -25.430 1.00 46.62 92 GLU A CA 1
ATOM 669 C C . GLU A 1 92 ? 18.559 0.504 -26.522 1.00 46.62 92 GLU A C 1
ATOM 671 O O . GLU A 1 92 ? 18.085 1.199 -27.415 1.00 46.62 92 GLU A O 1
ATOM 676 N N . THR A 1 93 ? 18.336 -0.814 -26.501 1.00 44.53 93 THR A N 1
ATOM 677 C CA . THR A 1 93 ? 17.792 -1.577 -27.641 1.00 44.53 93 THR A CA 1
ATOM 678 C C . THR A 1 93 ? 16.651 -2.543 -27.313 1.00 44.53 93 THR A C 1
ATOM 680 O O . THR A 1 93 ? 16.218 -3.269 -28.203 1.00 44.53 93 THR A O 1
ATOM 683 N N . THR A 1 94 ? 16.153 -2.603 -26.075 1.00 46.06 94 THR A N 1
ATOM 684 C CA . THR A 1 94 ? 15.064 -3.529 -25.696 1.00 46.06 94 THR A CA 1
ATOM 685 C C . THR A 1 94 ? 13.910 -2.767 -25.056 1.00 46.06 94 THR A C 1
ATOM 687 O O . THR A 1 94 ? 14.143 -1.873 -24.244 1.00 46.06 94 THR A O 1
ATOM 690 N N . ASP A 1 95 ? 12.678 -3.115 -25.442 1.00 48.69 95 ASP A N 1
ATOM 691 C CA . ASP A 1 95 ? 11.444 -2.570 -24.872 1.00 48.69 95 ASP A CA 1
ATOM 692 C C . ASP A 1 95 ? 11.509 -2.521 -23.341 1.00 48.69 95 ASP A C 1
ATOM 694 O O . ASP A 1 95 ? 11.994 -3.443 -22.681 1.00 48.69 95 ASP A O 1
ATOM 698 N N . ILE A 1 96 ? 11.016 -1.418 -22.775 1.00 49.38 96 ILE A N 1
ATOM 699 C CA . ILE A 1 96 ? 10.993 -1.147 -21.334 1.00 49.38 96 ILE A CA 1
ATOM 700 C C . ILE A 1 96 ? 9.990 -2.109 -20.701 1.00 49.38 96 ILE A C 1
ATOM 702 O O . ILE A 1 96 ? 8.808 -1.798 -20.560 1.00 49.38 96 ILE A O 1
ATOM 706 N N . TYR A 1 97 ? 10.440 -3.311 -20.365 1.00 54.31 97 TYR A N 1
ATOM 707 C CA . TYR A 1 97 ? 9.567 -4.329 -19.809 1.00 54.31 97 TYR A CA 1
ATOM 708 C C . TYR A 1 97 ? 9.671 -4.329 -18.289 1.00 54.31 97 TYR A C 1
ATOM 710 O O . TYR A 1 97 ? 10.746 -4.546 -17.725 1.00 54.31 97 TYR A O 1
ATOM 718 N N . PHE A 1 98 ? 8.533 -4.113 -17.629 1.00 59.53 98 PHE A N 1
ATOM 719 C CA . PHE A 1 98 ? 8.385 -4.354 -16.198 1.00 59.53 98 PHE A CA 1
ATOM 720 C C . PHE A 1 98 ? 8.844 -5.788 -15.917 1.00 59.53 98 PHE A C 1
ATOM 722 O O . PHE A 1 98 ? 8.281 -6.744 -16.462 1.00 59.53 98 PHE A O 1
ATOM 729 N N . GLY A 1 99 ? 9.915 -5.950 -15.140 1.00 66.25 99 GLY A N 1
ATOM 730 C CA . GLY A 1 99 ? 10.510 -7.266 -14.922 1.00 66.25 99 GLY A CA 1
ATOM 731 C C . GLY A 1 99 ? 9.501 -8.227 -14.299 1.00 66.25 99 GLY A C 1
ATOM 732 O O . GLY A 1 99 ? 8.716 -7.826 -13.447 1.00 66.25 99 GLY A O 1
ATOM 733 N N . GLN A 1 100 ? 9.513 -9.512 -14.664 1.00 73.06 100 GLN A N 1
ATOM 734 C CA . GLN A 1 100 ? 8.591 -10.488 -14.056 1.00 73.06 100 GLN A CA 1
ATOM 735 C C . GLN A 1 100 ? 8.745 -10.547 -12.528 1.00 73.06 100 GLN A C 1
ATOM 737 O O . GLN A 1 100 ? 7.756 -10.637 -11.801 1.00 73.06 100 GLN A O 1
ATOM 742 N N . LEU A 1 101 ? 9.984 -10.434 -12.037 1.00 76.88 101 LEU A N 1
ATOM 743 C CA . LEU A 1 101 ? 10.279 -10.388 -10.606 1.00 76.88 101 LEU A CA 1
ATOM 744 C C . LEU A 1 101 ? 9.769 -9.093 -9.957 1.00 76.88 101 LEU A C 1
ATOM 746 O O . LEU A 1 101 ? 9.230 -9.129 -8.853 1.00 76.88 101 LEU A O 1
ATOM 750 N N . GLN A 1 102 ? 9.888 -7.968 -10.663 1.00 78.25 102 GLN A N 1
ATOM 751 C CA . GLN A 1 102 ? 9.345 -6.676 -10.252 1.00 78.25 102 GLN A CA 1
ATOM 752 C C . GLN A 1 102 ? 7.813 -6.739 -10.165 1.00 78.25 102 GLN A C 1
ATOM 754 O O . GLN A 1 102 ? 7.245 -6.365 -9.144 1.00 78.25 102 GLN A O 1
ATOM 759 N N . ALA A 1 103 ? 7.148 -7.288 -11.192 1.00 80.38 103 ALA A N 1
ATOM 760 C CA . ALA A 1 103 ? 5.693 -7.471 -11.261 1.00 80.38 103 ALA A CA 1
ATOM 761 C C . ALA A 1 103 ? 5.194 -8.317 -10.098 1.00 80.38 103 ALA A C 1
ATOM 763 O O . ALA A 1 103 ? 4.250 -7.940 -9.404 1.00 80.38 103 ALA A O 1
ATOM 764 N N . PHE A 1 104 ? 5.866 -9.441 -9.859 1.00 85.56 104 PHE A N 1
ATOM 765 C CA . PHE A 1 104 ? 5.544 -10.324 -8.753 1.00 85.56 104 PHE A CA 1
ATOM 766 C C . PHE A 1 104 ? 5.741 -9.635 -7.398 1.00 85.56 104 PHE A C 1
ATOM 768 O O . PHE A 1 104 ? 4.852 -9.695 -6.550 1.00 85.56 104 PHE A O 1
ATOM 775 N N . GLY A 1 105 ? 6.866 -8.939 -7.205 1.00 88.12 105 GLY A N 1
ATOM 776 C CA . GLY A 1 105 ? 7.158 -8.202 -5.976 1.00 88.12 105 GLY A CA 1
ATOM 777 C C . GLY A 1 105 ? 6.124 -7.114 -5.690 1.00 88.12 105 GLY A C 1
ATOM 778 O O . GLY A 1 105 ? 5.599 -7.040 -4.578 1.00 88.12 105 GLY A O 1
ATOM 779 N N . THR A 1 106 ? 5.765 -6.316 -6.695 1.00 87.62 106 THR A N 1
ATOM 780 C CA . THR A 1 106 ? 4.724 -5.288 -6.587 1.00 87.62 106 THR A CA 1
ATOM 781 C C . THR A 1 106 ? 3.354 -5.900 -6.287 1.00 87.62 106 THR A C 1
ATOM 783 O O . THR A 1 106 ? 2.668 -5.433 -5.382 1.00 87.62 106 THR A O 1
ATOM 786 N N . LEU A 1 107 ? 2.966 -6.982 -6.968 1.00 89.44 107 LEU A N 1
ATOM 787 C CA . LEU A 1 107 ? 1.675 -7.638 -6.736 1.00 89.44 107 LEU A CA 1
ATOM 788 C C . LEU A 1 107 ? 1.580 -8.272 -5.339 1.00 89.44 107 LEU A C 1
ATOM 790 O O . LEU A 1 107 ? 0.558 -8.140 -4.665 1.00 89.44 107 LEU A O 1
ATOM 794 N N . ALA A 1 108 ? 2.644 -8.936 -4.883 1.00 93.06 108 ALA A N 1
ATOM 795 C CA . ALA A 1 108 ? 2.710 -9.510 -3.541 1.00 93.06 108 ALA A CA 1
ATOM 796 C C . ALA A 1 108 ? 2.624 -8.422 -2.460 1.00 93.06 108 ALA A C 1
ATOM 798 O O . ALA A 1 108 ? 1.938 -8.592 -1.451 1.00 93.06 108 ALA A O 1
ATOM 799 N N . SER A 1 109 ? 3.273 -7.284 -2.700 1.00 93.38 109 SER A N 1
ATOM 800 C CA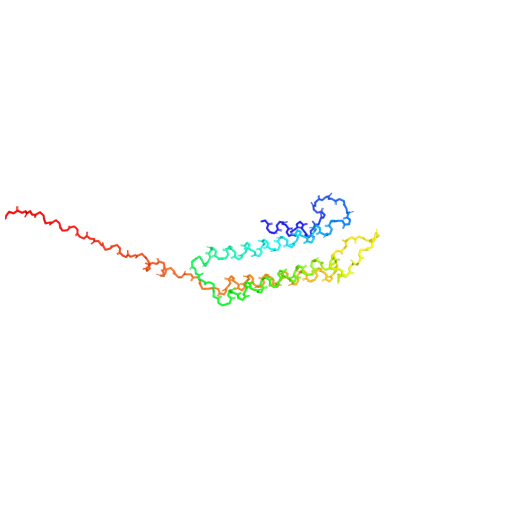 . SER A 1 109 ? 3.237 -6.121 -1.813 1.00 93.38 109 SER A CA 1
ATOM 801 C C . SER A 1 109 ? 1.843 -5.504 -1.737 1.00 93.38 109 SER A C 1
ATOM 803 O O . SER A 1 109 ? 1.341 -5.264 -0.639 1.00 93.38 109 SER A O 1
ATOM 805 N N . PHE A 1 110 ? 1.173 -5.370 -2.883 1.00 92.75 110 PHE A N 1
ATOM 806 C CA . PHE A 1 110 ? -0.213 -4.920 -2.953 1.00 92.75 110 PHE A CA 1
ATOM 807 C C . PHE A 1 110 ? -1.152 -5.845 -2.171 1.00 92.75 110 PHE A C 1
ATOM 809 O O . PHE A 1 110 ? -1.989 -5.381 -1.394 1.00 92.75 110 PHE A O 1
ATOM 816 N N . ALA A 1 111 ? -0.995 -7.164 -2.325 1.00 95.00 111 ALA A N 1
ATOM 817 C CA . ALA A 1 111 ? -1.769 -8.141 -1.565 1.00 95.00 111 ALA A CA 1
ATOM 818 C C . ALA A 1 111 ? -1.515 -8.011 -0.054 1.00 95.00 111 ALA A C 1
ATOM 820 O O . ALA A 1 111 ? -2.463 -8.018 0.732 1.00 95.00 111 ALA A O 1
ATOM 821 N N . LEU A 1 112 ? -0.258 -7.825 0.358 1.00 96.31 112 LEU A N 1
ATOM 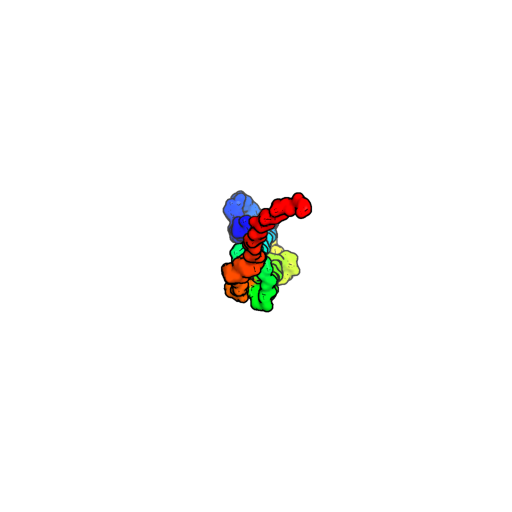822 C CA . LEU A 1 112 ? 0.103 -7.598 1.757 1.00 96.31 112 LEU A CA 1
ATOM 823 C C . LEU A 1 112 ? -0.546 -6.318 2.307 1.00 96.31 112 LEU A C 1
ATOM 825 O O . LEU A 1 112 ? -1.113 -6.333 3.405 1.00 96.31 112 LEU A O 1
ATOM 829 N N . SER A 1 113 ? -0.538 -5.236 1.522 1.00 95.75 113 SER A N 1
ATOM 830 C CA . SER A 1 113 ? -1.214 -3.989 1.875 1.00 95.75 113 SER A CA 1
ATOM 831 C C . SER A 1 113 ? -2.724 -4.162 2.011 1.00 95.75 113 SER A C 1
ATOM 833 O O . SER A 1 113 ? -3.311 -3.708 2.998 1.00 95.75 113 SER A O 1
ATOM 835 N N . ALA A 1 114 ? -3.349 -4.872 1.07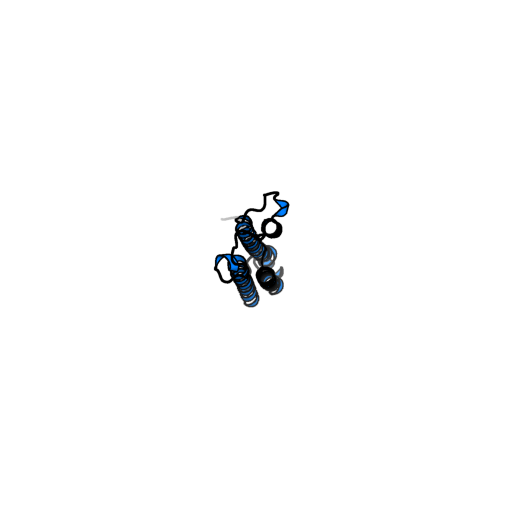3 1.00 94.88 114 ALA A N 1
ATOM 836 C CA . ALA A 1 114 ? -4.777 -5.166 1.095 1.00 94.88 114 ALA A CA 1
ATOM 837 C C . ALA A 1 114 ? -5.179 -6.006 2.318 1.00 94.88 114 ALA A C 1
ATOM 839 O O . ALA A 1 114 ? -6.192 -5.713 2.954 1.00 94.88 114 ALA A O 1
ATOM 840 N N . VAL A 1 115 ? -4.368 -6.997 2.704 1.00 96.88 115 VAL A N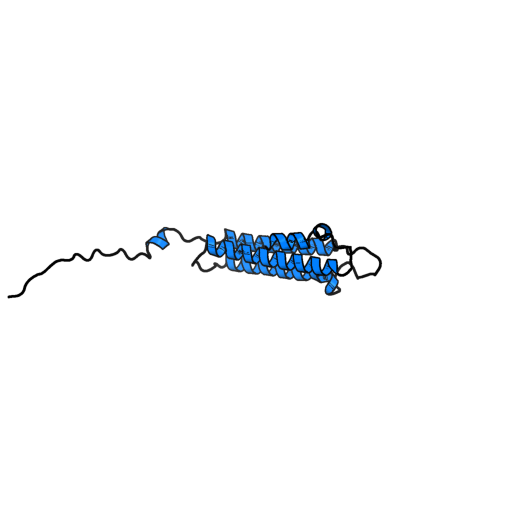 1
ATOM 841 C CA . VAL A 1 115 ? -4.593 -7.790 3.924 1.00 96.88 115 VAL A CA 1
ATOM 842 C C . VAL A 1 115 ? -4.526 -6.908 5.173 1.00 96.88 115 VAL A C 1
ATOM 844 O O . VAL A 1 115 ? -5.390 -7.019 6.041 1.00 96.88 115 VAL A O 1
ATOM 847 N N . GLY A 1 116 ? -3.559 -5.990 5.261 1.00 95.31 116 GLY A N 1
ATOM 848 C CA . GLY A 1 116 ? -3.476 -5.042 6.378 1.00 95.31 116 GLY A CA 1
ATOM 849 C C . GLY A 1 116 ? -4.719 -4.152 6.506 1.00 95.31 116 GLY A C 1
ATOM 850 O O . GLY A 1 116 ? -5.271 -3.996 7.600 1.00 95.31 116 GLY A O 1
ATOM 851 N N . VAL A 1 117 ? -5.216 -3.634 5.378 1.00 95.06 117 VAL A N 1
ATOM 852 C CA . VAL A 1 117 ? -6.468 -2.860 5.321 1.00 95.06 117 VAL A CA 1
ATOM 853 C C . VAL A 1 117 ? -7.676 -3.715 5.718 1.00 95.06 117 VAL A C 1
ATOM 855 O O . VAL A 1 117 ? -8.539 -3.249 6.462 1.00 95.06 117 VAL A O 1
ATOM 858 N N . LEU A 1 118 ? -7.735 -4.973 5.275 1.00 95.38 118 LEU A N 1
ATOM 859 C CA . LEU A 1 118 ? -8.820 -5.889 5.623 1.00 95.38 118 LEU A CA 1
ATOM 860 C C . LEU A 1 118 ? -8.856 -6.176 7.130 1.00 95.38 118 LEU A C 1
ATOM 862 O O . LEU A 1 118 ? -9.923 -6.113 7.741 1.00 95.38 118 LEU A O 1
ATOM 866 N N . ILE A 1 119 ? -7.694 -6.420 7.744 1.00 94.44 119 ILE A N 1
ATOM 867 C CA . ILE A 1 119 ? -7.576 -6.583 9.200 1.00 94.44 119 ILE A CA 1
ATOM 868 C C . ILE A 1 119 ? -8.085 -5.325 9.911 1.00 94.44 119 ILE A C 1
ATOM 870 O O . ILE A 1 119 ? -8.869 -5.427 10.853 1.00 94.44 119 ILE A O 1
ATOM 874 N N . TYR A 1 120 ? -7.689 -4.138 9.443 1.00 94.19 120 TYR A N 1
ATOM 875 C CA . TYR A 1 120 ? -8.154 -2.873 10.012 1.00 94.19 120 TYR A CA 1
ATOM 876 C C . TYR A 1 120 ? -9.685 -2.717 9.956 1.00 94.19 120 TYR A C 1
ATOM 878 O O . TYR A 1 120 ? -10.296 -2.237 10.917 1.00 94.19 120 TYR A O 1
ATOM 886 N N . ALA A 1 121 ? -10.299 -3.143 8.851 1.00 92.69 121 ALA A N 1
ATOM 887 C CA . ALA A 1 121 ? -11.739 -3.067 8.644 1.00 92.69 121 ALA A CA 1
ATOM 888 C C . ALA A 1 121 ? -12.530 -4.035 9.526 1.00 92.69 121 ALA A C 1
ATOM 890 O O . ALA A 1 121 ? -13.524 -3.629 10.127 1.00 92.69 121 ALA A O 1
ATOM 891 N N . VAL A 1 122 ? -12.080 -5.286 9.625 1.00 93.06 122 VAL A N 1
ATOM 892 C CA . VAL A 1 122 ? -12.844 -6.369 10.264 1.00 93.06 122 VAL A CA 1
ATOM 893 C C . VAL A 1 122 ? -12.593 -6.465 11.770 1.00 93.06 122 VAL A C 1
ATOM 895 O O . VAL A 1 122 ? -13.477 -6.879 12.509 1.00 93.06 122 VAL A O 1
ATOM 898 N N . ALA A 1 123 ? -11.408 -6.086 12.253 1.00 89.94 123 ALA A N 1
ATOM 899 C CA . ALA A 1 123 ? -11.023 -6.333 13.643 1.00 89.94 123 ALA A CA 1
ATOM 900 C C . ALA A 1 123 ? -11.527 -5.287 14.655 1.00 89.94 123 ALA A C 1
ATOM 902 O O . ALA A 1 123 ? -11.217 -5.399 15.842 1.00 89.94 123 ALA A O 1
ATOM 903 N N . GLY A 1 124 ? -12.229 -4.238 14.222 1.00 81.19 124 GLY A N 1
ATOM 904 C CA . GLY A 1 124 ? -12.767 -3.223 15.127 1.00 81.19 124 GLY A CA 1
ATOM 905 C C . GLY A 1 124 ? -14.108 -3.632 15.742 1.00 81.19 124 GLY A C 1
ATOM 906 O O . GLY A 1 124 ? -14.834 -4.450 15.189 1.00 81.19 124 GLY A O 1
ATOM 907 N N . ASN A 1 125 ? -14.445 -3.040 16.891 1.00 81.31 125 ASN A N 1
ATOM 908 C CA . ASN A 1 125 ? -15.783 -3.146 17.470 1.00 81.31 125 ASN A CA 1
ATOM 909 C C . ASN A 1 125 ? -16.513 -1.813 17.225 1.00 81.31 125 ASN A C 1
ATOM 911 O O . ASN A 1 125 ? -16.046 -0.789 17.738 1.00 81.31 125 ASN A O 1
ATOM 915 N N . PRO A 1 126 ? -17.564 -1.773 16.386 1.00 71.69 126 PRO A N 1
ATOM 916 C CA . PRO A 1 126 ? -18.296 -0.540 16.126 1.00 71.69 126 PRO A CA 1
ATOM 917 C C . PRO A 1 126 ? -19.029 -0.075 17.392 1.00 71.69 126 PRO A C 1
ATOM 919 O O . PRO A 1 126 ? -19.356 -0.874 18.268 1.00 71.69 126 PRO A O 1
ATOM 922 N N . ILE A 1 127 ? -19.282 1.231 17.499 1.00 65.81 127 ILE A N 1
ATOM 923 C CA . ILE A 1 127 ? -20.078 1.803 18.597 1.00 65.81 127 ILE A CA 1
ATOM 924 C C . ILE A 1 127 ? -21.463 1.150 18.580 1.00 65.81 127 ILE A C 1
ATOM 926 O O . ILE A 1 127 ? -22.154 1.230 17.566 1.00 65.81 127 ILE A O 1
ATOM 930 N N . SER A 1 128 ? -21.881 0.529 19.686 1.00 66.50 128 SER A N 1
ATOM 931 C CA . SER A 1 128 ? -23.263 0.074 19.847 1.00 66.50 128 SER A CA 1
ATOM 932 C C . SER A 1 128 ? -24.177 1.275 20.111 1.00 66.50 128 SER A C 1
ATOM 934 O O . SER A 1 128 ? -23.823 2.172 20.881 1.00 66.50 128 SER A O 1
ATOM 936 N N . ASP A 1 129 ? -25.367 1.301 19.507 1.00 63.34 129 ASP A N 1
ATOM 937 C CA . ASP A 1 129 ? -26.328 2.413 19.642 1.00 63.34 129 ASP A CA 1
ATOM 938 C C . ASP A 1 129 ? -26.721 2.720 21.106 1.00 63.34 129 ASP A C 1
ATOM 940 O O . ASP A 1 129 ? -27.066 3.855 21.445 1.00 63.34 129 ASP A O 1
ATOM 944 N N . GLU A 1 130 ? -26.582 1.743 22.007 1.00 61.31 130 GLU A N 1
ATOM 945 C CA . GLU A 1 130 ? -26.770 1.902 23.456 1.00 61.31 130 GLU A CA 1
ATOM 946 C C . GLU A 1 130 ? -25.850 2.975 24.058 1.00 61.31 130 GLU A C 1
ATOM 948 O O . GLU A 1 130 ? -26.295 3.830 24.825 1.00 61.31 130 GLU A O 1
ATOM 953 N N . SER A 1 131 ? -24.580 2.991 23.646 1.00 58.22 131 SER A N 1
ATOM 954 C CA . SER A 1 131 ? -23.592 3.955 24.144 1.00 58.22 131 SER A CA 1
ATOM 955 C C . SER A 1 131 ? -23.812 5.376 23.605 1.00 58.22 131 SER A C 1
ATOM 957 O O . SER A 1 131 ? -23.483 6.342 24.286 1.00 58.22 131 SER A O 1
ATOM 959 N N . ARG A 1 132 ? -24.469 5.530 22.442 1.00 57.41 132 ARG A N 1
ATOM 960 C CA . ARG A 1 132 ? -24.876 6.845 21.898 1.00 57.41 132 ARG A CA 1
ATOM 961 C C . ARG A 1 132 ? -26.062 7.452 22.648 1.00 57.41 132 ARG A C 1
ATOM 963 O O . ARG A 1 132 ? -26.228 8.668 22.656 1.00 57.41 132 ARG A O 1
ATOM 970 N N . THR A 1 133 ? -26.899 6.610 23.252 1.00 58.56 133 THR A N 1
ATOM 971 C CA . THR A 1 133 ? -28.129 7.036 23.937 1.00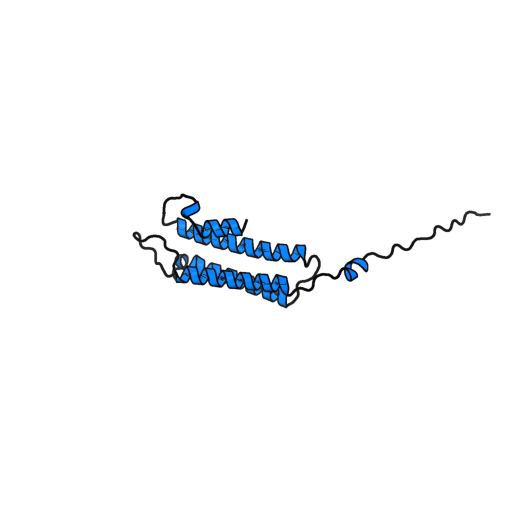 58.56 133 THR A CA 1
ATOM 972 C C . THR A 1 133 ? -27.856 7.451 25.386 1.00 58.56 133 THR A C 1
ATOM 974 O O . THR A 1 133 ? -28.513 8.354 25.895 1.00 58.56 133 THR A O 1
ATOM 977 N N . GLN A 1 134 ? -26.846 6.860 26.035 1.00 57.00 134 GLN A N 1
ATOM 978 C CA . GLN A 1 134 ? -26.440 7.216 27.403 1.00 57.00 134 GLN A CA 1
ATOM 979 C C . GLN A 1 134 ? -25.779 8.600 27.531 1.00 57.00 134 GLN A C 1
ATOM 981 O O . GLN A 1 134 ? -25.811 9.181 28.613 1.00 57.00 134 GLN A O 1
ATOM 986 N N . GLU A 1 135 ? -25.222 9.160 26.452 1.00 58.59 135 GLU A N 1
ATOM 987 C CA . GLU A 1 135 ? -24.612 10.500 26.465 1.00 58.59 135 GLU A CA 1
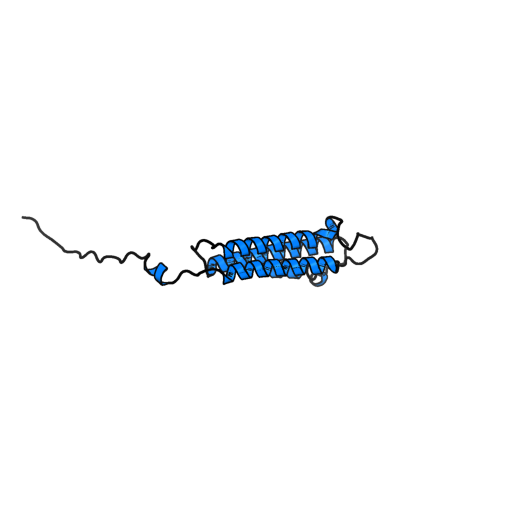ATOM 988 C C . GLU A 1 135 ? -25.614 11.649 26.279 1.00 58.59 135 GLU A C 1
ATOM 990 O O . GLU A 1 135 ? -25.245 12.808 26.464 1.00 58.59 135 GLU A O 1
ATOM 995 N N . MET A 1 136 ? -26.883 11.371 25.955 1.00 57.25 136 MET A N 1
ATOM 996 C CA . MET A 1 136 ? -27.931 12.389 26.029 1.00 57.25 136 MET A CA 1
ATOM 997 C C . MET A 1 136 ? -28.421 12.461 27.477 1.00 57.25 136 MET A C 1
ATOM 999 O O . MET A 1 136 ? -29.168 11.574 27.898 1.00 57.25 136 MET A O 1
ATOM 1003 N N . PRO A 1 137 ? -28.033 13.483 28.270 1.00 56.84 137 PRO A N 1
ATOM 1004 C CA . PRO A 1 137 ? -28.592 13.643 29.597 1.00 56.84 137 PRO A CA 1
ATOM 1005 C C . PRO A 1 137 ? -30.097 13.789 29.417 1.00 56.84 137 PRO A C 1
ATOM 1007 O O . PRO A 1 137 ? -30.556 14.725 28.762 1.00 56.84 137 PRO A O 1
ATOM 1010 N N . MET A 1 138 ? -30.848 12.828 29.958 1.00 60.97 138 MET A N 1
ATOM 1011 C CA . MET A 1 138 ? -32.297 12.892 30.100 1.00 60.97 138 MET A CA 1
ATOM 1012 C C . MET A 1 138 ? -32.642 14.312 30.531 1.00 60.97 138 MET A C 1
ATOM 1014 O O . MET A 1 138 ? -32.303 14.718 31.646 1.00 60.97 138 MET A O 1
ATOM 1018 N N . ALA A 1 139 ? -33.223 15.089 29.616 1.00 60.38 139 ALA A N 1
ATOM 1019 C CA . ALA A 1 139 ? -33.669 16.435 29.899 1.00 60.38 139 ALA A CA 1
ATOM 1020 C C . ALA A 1 139 ? -34.697 16.309 31.020 1.00 60.38 139 ALA A C 1
ATOM 1022 O O . ALA A 1 139 ? -35.839 15.921 30.787 1.00 60.38 139 ALA A O 1
ATOM 1023 N N . SER A 1 140 ? -34.247 16.545 32.252 1.00 55.12 140 SER A N 1
ATOM 1024 C CA . SER A 1 140 ? -35.110 16.591 33.418 1.00 55.12 140 SER A CA 1
ATOM 1025 C C . SER A 1 140 ? -36.149 17.673 33.136 1.00 55.12 140 SER A C 1
ATOM 1027 O O . SER A 1 140 ? -35.753 18.832 32.949 1.00 55.12 140 SER A O 1
ATOM 1029 N N . PRO A 1 141 ? -37.449 17.336 33.037 1.00 52.06 141 PRO A N 1
ATOM 1030 C CA . PRO A 1 141 ? -38.481 18.343 32.904 1.00 52.06 141 PRO A CA 1
ATOM 1031 C C . PRO A 1 141 ? -38.460 19.134 34.208 1.00 52.06 141 PRO A C 1
ATOM 1033 O O . PRO A 1 141 ? -38.935 18.661 35.239 1.00 52.06 141 PRO A O 1
ATOM 1036 N N . LYS A 1 142 ? -37.847 20.321 34.195 1.00 56.38 142 LYS A N 1
ATOM 1037 C CA . LYS A 1 142 ? -37.983 21.253 35.307 1.00 56.38 142 LYS A CA 1
ATOM 1038 C C . LYS A 1 142 ? -39.439 21.691 35.315 1.00 56.38 142 LYS A C 1
ATOM 1040 O O . LYS A 1 142 ? -39.860 22.497 34.491 1.00 56.38 142 LYS A O 1
ATOM 1045 N N . THR A 1 143 ? -40.200 21.097 36.221 1.00 47.16 143 THR A N 1
ATOM 1046 C CA . THR A 1 143 ? -41.537 21.515 36.610 1.00 47.16 143 THR A CA 1
ATOM 1047 C C . THR A 1 143 ? -41.462 22.994 36.978 1.00 47.16 143 THR A C 1
ATOM 1049 O O . THR A 1 143 ? -40.868 23.362 37.992 1.00 47.16 143 THR A O 1
ATOM 1052 N N . HIS A 1 144 ? -42.023 23.854 36.131 1.00 51.47 144 HIS A N 1
ATOM 1053 C CA . HIS A 1 144 ? -42.378 25.207 36.527 1.00 51.47 144 HIS A CA 1
ATOM 1054 C C . HIS A 1 144 ? -43.492 25.079 37.569 1.00 51.47 144 HIS A C 1
ATOM 1056 O O . HIS A 1 144 ? -44.654 24.898 37.225 1.00 51.47 144 HIS A O 1
ATOM 1062 N N . SER A 1 145 ? -43.119 25.091 38.849 1.00 51.44 145 SER A N 1
ATOM 1063 C CA . SER A 1 145 ? -44.051 25.415 39.923 1.00 51.44 145 SER A CA 1
ATOM 1064 C C . SER A 1 145 ? -43.972 26.920 40.115 1.00 51.44 145 SER A C 1
ATOM 1066 O O . SER A 1 145 ? -43.066 27.428 40.776 1.00 51.44 145 SER A O 1
ATOM 1068 N N . GLU A 1 146 ? -44.899 27.620 39.470 1.00 56.69 146 GLU A N 1
ATOM 1069 C CA . GLU A 1 146 ? -45.340 28.947 39.881 1.00 56.69 146 GLU A CA 1
ATOM 1070 C C . GLU A 1 146 ? -45.562 28.967 41.399 1.00 56.69 146 GLU A C 1
ATOM 1072 O O . GLU A 1 146 ? -46.343 28.189 41.945 1.00 56.69 146 GLU A O 1
ATOM 1077 N N . ALA A 1 147 ? -44.846 29.861 42.072 1.00 47.22 147 ALA A N 1
ATOM 1078 C CA . ALA A 1 147 ? -45.202 30.380 43.383 1.00 47.22 147 ALA A CA 1
ATOM 1079 C C . ALA A 1 147 ? -45.095 31.909 43.303 1.00 47.22 147 ALA A C 1
ATOM 1081 O O . ALA A 1 147 ? -44.162 32.536 43.799 1.00 47.22 147 ALA A O 1
ATOM 1082 N N . GLU A 1 148 ? -46.046 32.481 42.570 1.00 48.47 148 GLU A N 1
ATOM 1083 C CA . GLU A 1 148 ? -46.705 33.748 42.903 1.00 48.47 148 GLU A CA 1
ATOM 1084 C C . GLU A 1 148 ? -47.275 33.577 44.338 1.00 48.47 148 GLU A C 1
ATOM 1086 O O . GLU A 1 148 ? -47.820 32.521 44.636 1.00 48.47 148 GLU A O 1
ATOM 1091 N N . GLN A 1 149 ? -47.140 34.445 45.343 1.00 47.31 149 GLN A N 1
ATOM 1092 C CA . GLN A 1 149 ? -47.012 35.899 45.431 1.00 47.31 149 GLN A CA 1
ATOM 1093 C C . GLN A 1 149 ? -46.556 36.267 46.871 1.00 47.31 149 GLN A C 1
ATOM 1095 O O . GLN A 1 149 ? -46.747 35.464 47.788 1.00 47.31 149 GLN A O 1
ATOM 1100 N N . PRO A 1 150 ? -46.009 37.474 47.102 1.00 59.94 150 PRO A N 1
ATOM 1101 C CA . PRO A 1 150 ? -45.701 38.005 48.431 1.00 59.94 150 PRO A CA 1
ATOM 1102 C C . PRO A 1 150 ? -46.878 38.786 49.047 1.00 59.94 150 PRO A C 1
ATOM 1104 O O . PRO A 1 150 ? -47.542 39.537 48.334 1.00 59.94 150 PRO A O 1
ATOM 1107 N N . ALA A 1 151 ? -47.068 38.670 50.367 1.00 46.28 151 ALA A N 1
ATOM 1108 C CA . ALA A 1 151 ? -47.546 39.711 51.295 1.00 46.28 151 ALA A CA 1
ATOM 1109 C C . ALA A 1 151 ? -47.460 39.198 52.740 1.00 46.28 151 ALA A C 1
ATOM 1111 O O . ALA A 1 151 ? -47.996 38.099 53.002 1.00 46.28 151 ALA A O 1
#

Foldseek 3Di:
DLVVLLVCLVDVVVVVDPQDLCSLLSSLVSNLSSLVCVLVVLLVCLCVPFPPPHDQDPQLVQLVVQLVVLSVQLCCLSCVQVVPNDDDPDDPPDGPDCDPSSVVSNVVSSVSNVSSSVSNNPVDDGDDVVVVVVPPPPPDPPPPPDDDDDD